Protein AF-A0A5K1G1F0-F1 (afdb_monomer_lite)

Radius of gyration: 17.62 Å; chains: 1; bounding box: 42×17×44 Å

InterPro domains:
  IPR008030 NmrA-like domain [PF05368] (2-62)
  IPR036291 NAD(P)-binding domain superfamily [SSF51735] (6-63)
  IPR050608 NmrA-type oxidoreductase, Isoflavone reductase subfamily [PTHR43349] (1-65)

Foldseek 3Di:
DDDDPVRVVVVVVVLPPDPVPVVHDDDDDDPVPPDDPVVVQVVVCVVVVHHDDDDDDDPVNVVVVVD

Sequence (67 aa):
YFVSGTDIGKFTMKTVDDPRTINKTVHFRPPSNFLTVNELASMWEKKIGRVLPRASIPESQLLRMAK

pLDDT: mean 97.72, std 2.08, range [81.88, 98.69]

Structure (mmCIF, N/CA/C/O backbone):
data_AF-A0A5K1G1F0-F1
#
_entry.id   AF-A0A5K1G1F0-F1
#
loop_
_atom_site.group_PDB
_atom_site.id
_atom_site.type_symbol
_atom_site.label_atom_id
_atom_site.label_alt_id
_atom_site.label_comp_id
_atom_site.label_asym_id
_atom_site.label_entity_id
_atom_site.label_seq_id
_atom_site.pdbx_PDB_ins_code
_atom_site.Cartn_x
_atom_site.Cartn_y
_atom_site.Cartn_z
_atom_site.occupancy
_atom_site.B_iso_or_equiv
_atom_site.auth_seq_id
_atom_site.auth_comp_id
_atom_site.auth_asym_id
_atom_site.auth_atom_id
_atom_site.pdbx_PDB_model_num
ATOM 1 N N . TYR A 1 1 ? 1.609 3.957 -0.178 1.00 94.25 1 TYR A N 1
ATOM 2 C CA . TYR A 1 1 ? 0.906 3.747 -1.458 1.00 94.25 1 TYR A CA 1
ATOM 3 C C . TYR A 1 1 ? 0.420 2.318 -1.500 1.00 94.25 1 TYR A C 1
ATOM 5 O O . TYR A 1 1 ? 1.165 1.441 -1.079 1.00 94.25 1 TYR A O 1
ATOM 13 N N . PHE A 1 2 ? -0.790 2.091 -2.000 1.00 97.50 2 PHE A N 1
ATOM 14 C CA . PHE A 1 2 ? -1.345 0.750 -2.198 1.00 97.50 2 PHE A CA 1
ATOM 15 C C . PHE A 1 2 ? -1.390 0.435 -3.690 1.00 97.50 2 PHE A C 1
ATOM 17 O O . PHE A 1 2 ? -1.835 1.261 -4.484 1.00 97.50 2 PHE A O 1
ATOM 24 N N . VAL A 1 3 ? -0.921 -0.743 -4.087 1.00 98.19 3 VAL A N 1
ATOM 25 C CA . VAL A 1 3 ? -0.883 -1.166 -5.493 1.00 98.19 3 VAL A CA 1
ATOM 26 C C . VAL A 1 3 ? -1.494 -2.555 -5.578 1.00 98.19 3 VAL A C 1
ATOM 28 O O . VAL A 1 3 ? -1.211 -3.403 -4.733 1.00 98.19 3 VAL A O 1
ATOM 31 N N . SER A 1 4 ? -2.362 -2.779 -6.562 1.00 98.25 4 SER A N 1
ATOM 32 C CA . SER A 1 4 ? -2.927 -4.106 -6.797 1.00 98.25 4 SER A CA 1
ATOM 33 C C . SER A 1 4 ? -1.842 -5.056 -7.321 1.00 98.25 4 SER A C 1
ATOM 35 O O . SER A 1 4 ? -0.923 -4.630 -8.022 1.00 98.25 4 SER A O 1
ATOM 37 N N . GLY A 1 5 ? -1.939 -6.353 -7.014 1.00 98.38 5 GLY A N 1
ATOM 38 C CA . GLY A 1 5 ? -0.967 -7.340 -7.507 1.00 98.38 5 GLY A CA 1
ATOM 39 C C . GLY A 1 5 ? -0.889 -7.395 -9.038 1.00 98.38 5 GLY A C 1
ATOM 40 O O . GLY A 1 5 ? 0.192 -7.532 -9.607 1.00 98.38 5 GLY A O 1
ATOM 41 N N . THR A 1 6 ? -2.024 -7.213 -9.716 1.00 98.56 6 THR A N 1
ATOM 42 C CA . THR A 1 6 ? -2.101 -7.172 -11.180 1.00 98.56 6 THR A CA 1
ATOM 43 C C . THR A 1 6 ? -1.405 -5.942 -11.761 1.00 98.56 6 THR A C 1
ATOM 45 O O . THR A 1 6 ? -0.696 -6.066 -12.761 1.00 98.56 6 THR A O 1
ATOM 48 N N . ASP A 1 7 ? -1.541 -4.771 -11.131 1.00 98.31 7 ASP A N 1
ATOM 49 C CA . ASP A 1 7 ? -0.827 -3.567 -11.561 1.00 98.31 7 ASP A CA 1
ATOM 50 C C . ASP A 1 7 ? 0.680 -3.690 -11.326 1.00 98.31 7 ASP A C 1
ATOM 52 O O . ASP A 1 7 ? 1.448 -3.279 -12.195 1.00 98.31 7 ASP A O 1
ATOM 56 N N . ILE A 1 8 ? 1.113 -4.301 -10.213 1.00 98.50 8 ILE A N 1
ATOM 57 C CA . ILE A 1 8 ? 2.536 -4.592 -9.968 1.00 98.50 8 ILE A CA 1
ATOM 58 C C . ILE A 1 8 ? 3.106 -5.372 -11.158 1.00 98.50 8 ILE A C 1
ATOM 60 O O . ILE A 1 8 ? 4.014 -4.878 -11.821 1.00 98.50 8 ILE A O 1
ATOM 64 N N . GLY A 1 9 ? 2.520 -6.525 -11.499 1.00 98.38 9 GLY A N 1
ATOM 65 C CA . GLY A 1 9 ? 3.002 -7.349 -12.614 1.00 98.38 9 GLY A CA 1
ATOM 66 C C . GLY A 1 9 ? 2.982 -6.617 -13.960 1.00 98.38 9 GLY A C 1
ATOM 67 O O . GLY A 1 9 ? 3.969 -6.629 -14.698 1.00 98.38 9 GLY A O 1
ATOM 68 N N . LYS A 1 10 ? 1.886 -5.909 -14.261 1.00 98.62 10 LYS A N 1
ATOM 69 C CA . LYS A 1 10 ? 1.742 -5.130 -15.498 1.00 98.62 10 LYS A CA 1
ATOM 70 C C . LYS A 1 10 ? 2.839 -4.078 -15.647 1.00 98.62 10 LYS A C 1
ATOM 72 O O . LYS A 1 10 ? 3.415 -3.951 -16.727 1.00 98.62 10 LYS A O 1
ATOM 77 N N . PHE A 1 11 ? 3.103 -3.290 -14.606 1.00 98.25 11 PHE A N 1
ATOM 78 C CA . PHE A 1 11 ? 4.108 -2.232 -14.681 1.00 98.25 11 PHE A CA 1
ATOM 79 C C . PHE A 1 11 ? 5.530 -2.788 -14.628 1.00 98.25 11 PHE A C 1
ATOM 81 O O . PHE A 1 11 ? 6.370 -2.273 -15.355 1.00 98.25 11 PHE A O 1
ATOM 88 N N . THR A 1 12 ? 5.788 -3.874 -13.895 1.00 98.62 12 THR A N 1
ATOM 89 C CA . THR A 1 12 ? 7.079 -4.575 -13.951 1.00 98.62 12 THR A CA 1
ATOM 90 C C . THR A 1 12 ? 7.423 -4.996 -15.382 1.00 98.62 12 THR A C 1
ATOM 92 O O . THR A 1 12 ? 8.510 -4.673 -15.861 1.00 98.62 12 THR A O 1
ATOM 95 N N . MET A 1 13 ? 6.485 -5.612 -16.114 1.00 98.56 13 MET A N 1
ATOM 96 C CA . MET A 1 13 ? 6.729 -5.997 -17.512 1.00 98.56 13 MET A CA 1
ATOM 97 C C . MET A 1 13 ? 6.940 -4.795 -18.433 1.00 98.56 13 MET A C 1
ATOM 99 O O . MET A 1 13 ? 7.793 -4.837 -19.313 1.00 98.56 13 MET A O 1
ATOM 103 N N . LYS A 1 14 ? 6.219 -3.691 -18.208 1.00 98.19 14 LYS A N 1
ATOM 104 C CA . LYS A 1 14 ? 6.428 -2.451 -18.972 1.00 98.19 14 LYS A CA 1
ATOM 105 C C . LYS A 1 14 ? 7.818 -1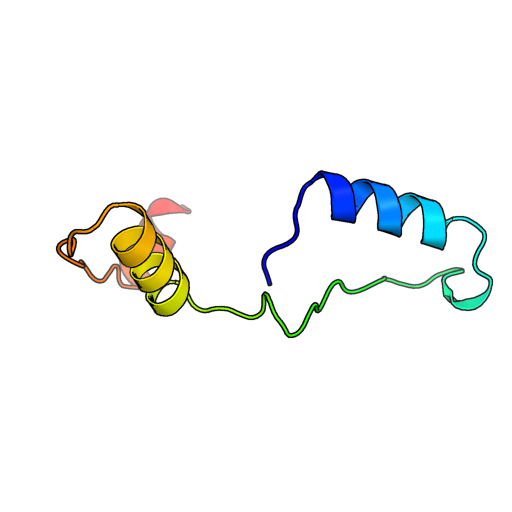.849 -18.782 1.00 98.19 14 LYS A C 1
ATOM 107 O O . LYS A 1 14 ? 8.283 -1.149 -19.670 1.00 98.19 14 LYS A O 1
ATOM 112 N N . THR A 1 15 ? 8.449 -2.070 -17.630 1.00 98.31 15 THR A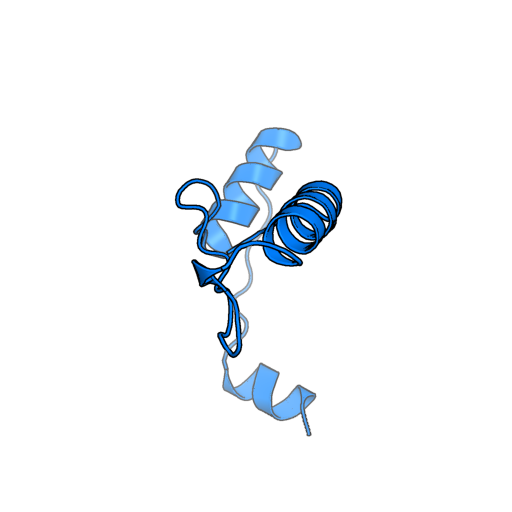 N 1
ATOM 113 C CA . THR A 1 15 ? 9.753 -1.475 -17.309 1.00 98.31 15 THR A CA 1
ATOM 114 C C . THR A 1 15 ? 10.947 -2.287 -17.799 1.00 98.31 15 THR A C 1
ATOM 116 O O . THR A 1 15 ? 12.065 -1.805 -17.654 1.00 98.31 15 THR A O 1
ATOM 119 N N . VAL A 1 16 ? 10.747 -3.498 -18.333 1.00 98.12 16 VAL A N 1
ATOM 120 C CA . VAL A 1 16 ? 11.856 -4.421 -18.633 1.00 98.12 16 VAL A CA 1
ATOM 121 C C . VAL A 1 16 ? 12.716 -3.943 -19.812 1.00 98.12 16 VAL A C 1
ATOM 123 O O . VAL A 1 16 ? 13.937 -3.981 -19.716 1.00 98.12 16 VAL A O 1
ATOM 126 N N . ASP A 1 17 ? 12.080 -3.396 -20.854 1.00 96.94 17 ASP A N 1
ATOM 127 C CA . ASP A 1 17 ? 12.738 -2.932 -22.089 1.00 96.94 17 ASP A CA 1
ATOM 128 C C . ASP A 1 17 ? 12.634 -1.407 -22.284 1.00 96.94 17 ASP A C 1
ATOM 130 O O . ASP A 1 17 ? 12.945 -0.872 -23.349 1.00 96.94 17 ASP A O 1
ATOM 134 N N . ASP A 1 18 ? 12.162 -0.678 -21.270 1.00 98.38 18 ASP A N 1
ATOM 135 C CA . ASP A 1 18 ? 12.054 0.778 -21.339 1.00 98.38 18 ASP A CA 1
ATOM 136 C C . ASP A 1 18 ? 13.444 1.410 -21.124 1.00 98.38 18 ASP A C 1
ATOM 138 O O . ASP A 1 18 ? 14.027 1.273 -20.047 1.00 98.38 18 ASP A O 1
ATOM 142 N N . PRO A 1 19 ? 14.007 2.157 -22.091 1.00 98.31 19 PRO A N 1
ATOM 143 C CA . PRO A 1 19 ? 15.341 2.742 -21.937 1.00 98.31 19 PRO A CA 1
ATOM 144 C C . PRO A 1 19 ? 15.441 3.711 -20.747 1.00 98.31 19 PRO A C 1
ATOM 146 O O . PRO A 1 19 ? 16.535 3.967 -20.243 1.00 98.31 19 PRO A O 1
ATO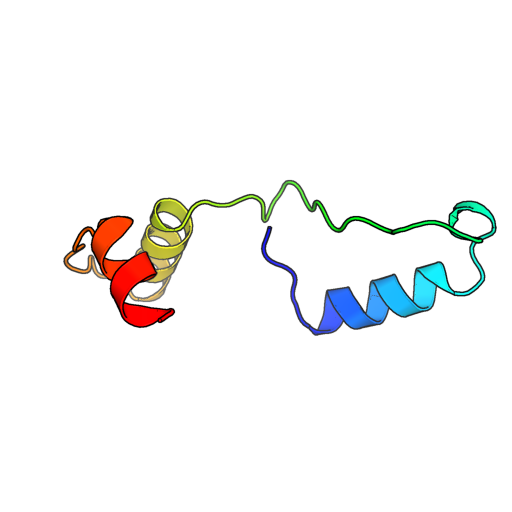M 149 N N . ARG A 1 20 ? 14.310 4.235 -20.251 1.00 98.38 20 ARG A N 1
ATOM 150 C CA . ARG A 1 20 ? 14.260 5.149 -19.099 1.00 98.38 20 ARG A CA 1
ATOM 151 C C . ARG A 1 20 ? 14.532 4.449 -17.764 1.00 98.38 20 ARG A C 1
ATOM 153 O O . ARG A 1 20 ? 14.807 5.135 -16.780 1.00 98.38 20 ARG A O 1
ATOM 160 N N . THR A 1 21 ? 14.443 3.120 -17.698 1.00 98.50 21 THR A N 1
ATOM 161 C CA . THR A 1 21 ? 14.536 2.344 -16.446 1.00 98.50 21 THR A CA 1
ATOM 162 C C . THR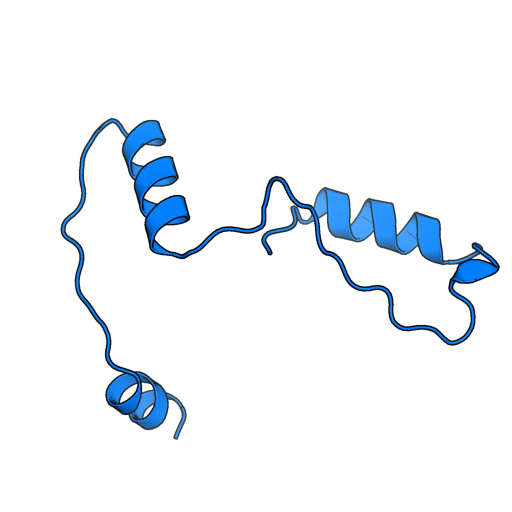 A 1 21 ? 15.842 1.562 -16.300 1.00 98.50 21 THR A C 1
ATOM 164 O O . THR A 1 21 ? 16.093 0.999 -15.233 1.00 98.50 21 THR A O 1
ATOM 167 N N . ILE A 1 22 ? 16.726 1.587 -17.305 1.00 98.31 22 ILE A N 1
ATOM 168 C CA . ILE A 1 22 ? 18.037 0.924 -17.255 1.00 98.31 22 ILE A CA 1
ATOM 169 C C . ILE A 1 22 ? 18.867 1.472 -16.084 1.00 98.31 22 ILE A C 1
ATOM 171 O O . ILE A 1 22 ? 19.145 2.677 -15.993 1.00 98.31 22 ILE A O 1
ATOM 175 N N . ASN A 1 23 ? 19.295 0.575 -15.189 1.00 98.06 23 ASN A N 1
ATOM 176 C CA . ASN A 1 23 ? 20.039 0.900 -13.967 1.00 98.06 23 ASN A CA 1
ATOM 177 C C . ASN A 1 23 ? 19.320 1.963 -13.112 1.00 98.06 23 ASN A C 1
ATOM 179 O O . ASN A 1 23 ? 19.940 2.948 -12.689 1.00 98.06 23 ASN A O 1
ATOM 183 N N . LYS A 1 24 ? 17.998 1.825 -12.930 1.00 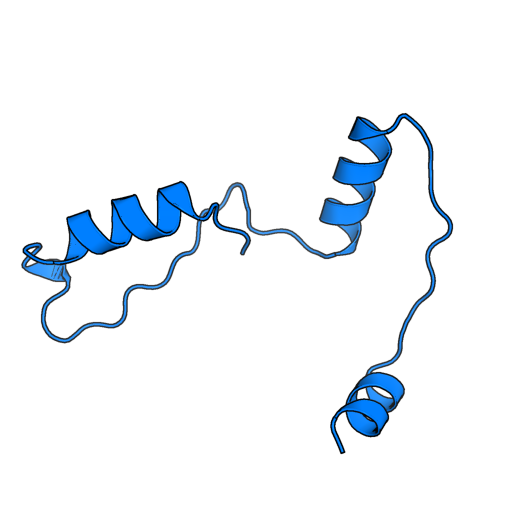98.50 24 LYS A N 1
ATOM 184 C CA . LYS A 1 24 ? 17.169 2.702 -12.086 1.00 98.50 24 LYS A CA 1
ATOM 185 C C . LYS A 1 24 ? 16.263 1.903 -11.155 1.00 98.50 24 LYS A C 1
ATOM 187 O O . LYS A 1 24 ? 15.833 0.799 -11.469 1.00 98.50 24 LYS A O 1
ATOM 192 N N . THR A 1 25 ? 15.898 2.537 -10.046 1.00 98.38 25 THR A N 1
ATOM 193 C CA . THR A 1 25 ? 14.814 2.085 -9.171 1.00 98.38 25 THR A CA 1
ATOM 194 C C . THR A 1 25 ? 13.511 2.753 -9.596 1.00 98.38 25 THR A C 1
ATOM 196 O O . THR A 1 25 ? 13.422 3.980 -9.636 1.00 98.38 25 THR A O 1
ATOM 199 N N . VAL A 1 26 ? 12.481 1.959 -9.887 1.00 98.25 26 VAL A N 1
ATOM 200 C CA . VAL A 1 26 ? 11.151 2.471 -10.246 1.00 98.25 26 VAL A CA 1
ATOM 201 C C . VAL A 1 26 ? 10.282 2.563 -8.991 1.00 98.25 26 VAL A C 1
ATOM 203 O O . VAL A 1 26 ? 9.960 1.556 -8.366 1.00 98.25 26 VAL A O 1
ATOM 206 N N . HIS A 1 27 ? 9.879 3.778 -8.616 1.00 98.25 27 HIS A N 1
ATOM 207 C CA . HIS A 1 27 ? 9.008 4.009 -7.462 1.00 98.25 27 HIS A CA 1
ATOM 208 C C . HIS A 1 27 ? 7.532 4.052 -7.871 1.00 98.25 27 HIS A C 1
ATOM 210 O O . HIS A 1 27 ? 7.111 4.915 -8.637 1.00 98.25 27 HIS A O 1
ATOM 216 N N . PHE A 1 28 ? 6.717 3.178 -7.284 1.00 98.06 28 PHE A N 1
ATOM 217 C CA . PHE A 1 28 ? 5.273 3.163 -7.499 1.00 98.06 28 PHE A CA 1
ATOM 218 C C . PHE A 1 28 ? 4.609 4.189 -6.580 1.00 98.06 28 PHE A C 1
ATOM 220 O O . PHE A 1 28 ? 4.494 3.979 -5.371 1.00 98.06 28 PHE A O 1
ATOM 227 N N . ARG A 1 29 ? 4.182 5.316 -7.156 1.00 98.00 29 ARG A N 1
ATOM 228 C CA . ARG A 1 29 ? 3.521 6.409 -6.426 1.00 98.00 29 ARG A CA 1
ATOM 229 C C . ARG A 1 29 ? 2.181 6.813 -7.058 1.00 98.00 29 ARG A C 1
ATOM 231 O O . ARG A 1 29 ? 2.031 7.965 -7.454 1.00 98.00 29 ARG A O 1
ATOM 238 N N . PRO A 1 30 ? 1.213 5.886 -7.201 1.00 97.56 30 PRO A N 1
ATOM 239 C CA . PRO A 1 30 ? -0.107 6.210 -7.742 1.00 97.56 30 PRO A CA 1
ATOM 240 C C . PRO A 1 30 ? -0.829 7.226 -6.835 1.00 97.56 30 PRO A C 1
ATOM 242 O O . PRO A 1 30 ? -1.112 6.890 -5.681 1.00 97.56 30 PRO A O 1
ATOM 245 N N . PRO A 1 31 ? -1.161 8.439 -7.322 1.00 96.31 31 PRO A N 1
ATOM 246 C CA . PRO A 1 31 ? -1.761 9.484 -6.488 1.00 96.31 31 PRO A CA 1
ATOM 247 C C . PRO A 1 31 ? -3.107 9.076 -5.883 1.00 96.31 31 PRO A C 1
ATOM 249 O O . PRO A 1 31 ? -3.376 9.368 -4.724 1.00 96.31 31 PRO A O 1
ATOM 252 N N . SER A 1 32 ? -3.920 8.322 -6.630 1.00 95.81 32 SER A N 1
ATOM 253 C CA . SER A 1 32 ? -5.230 7.835 -6.179 1.00 95.81 32 SER A CA 1
ATOM 254 C C . SER A 1 32 ? -5.160 6.832 -5.023 1.00 95.81 32 SER A C 1
ATOM 256 O O . SER A 1 32 ? -6.164 6.602 -4.357 1.00 95.81 32 SER A O 1
ATOM 258 N N . ASN A 1 33 ? -3.993 6.220 -4.789 1.00 97.38 33 ASN A N 1
ATOM 259 C CA . ASN A 1 33 ? -3.802 5.185 -3.772 1.00 97.38 33 ASN A CA 1
ATOM 260 C C . ASN A 1 33 ? -2.749 5.603 -2.728 1.00 97.38 33 ASN A C 1
ATOM 262 O O . ASN A 1 33 ? -2.143 4.757 -2.054 1.00 97.38 33 ASN A O 1
ATOM 266 N N . PHE A 1 34 ? -2.491 6.906 -2.614 1.00 97.88 34 PHE A N 1
ATOM 267 C CA . PHE A 1 34 ? -1.719 7.486 -1.526 1.00 97.88 34 PHE A CA 1
ATOM 268 C C . PHE A 1 34 ? -2.649 7.745 -0.341 1.00 97.88 34 PHE A C 1
ATOM 270 O O . PHE A 1 34 ? -3.323 8.764 -0.288 1.00 97.88 34 PHE A O 1
ATOM 277 N N . LEU A 1 35 ? -2.732 6.769 0.563 1.00 97.62 35 LEU A N 1
ATOM 278 C CA . LEU A 1 35 ? -3.719 6.752 1.637 1.00 97.62 35 LEU A CA 1
ATOM 279 C C . LEU A 1 35 ? -3.061 6.433 2.979 1.00 97.62 35 LEU A C 1
ATOM 281 O O . LEU A 1 35 ? -2.112 5.646 3.057 1.00 97.62 35 LEU A O 1
ATOM 285 N N . THR A 1 36 ? -3.608 7.013 4.034 1.00 98.00 36 THR A N 1
ATOM 286 C CA . THR A 1 36 ? -3.336 6.690 5.434 1.00 98.00 36 THR A CA 1
ATOM 287 C C . THR A 1 36 ? -4.181 5.498 5.895 1.00 98.00 36 THR A C 1
ATOM 289 O O . THR A 1 36 ? -5.173 5.122 5.267 1.00 98.00 36 THR A O 1
ATOM 292 N N . VAL A 1 37 ? -3.834 4.912 7.046 1.00 97.62 37 VAL A N 1
ATOM 293 C CA . VAL A 1 37 ? -4.628 3.827 7.656 1.00 97.62 37 VAL A CA 1
ATOM 294 C C . VAL A 1 37 ? -6.048 4.293 8.008 1.00 97.62 37 VAL A C 1
ATOM 296 O O . VAL A 1 37 ? -6.996 3.528 7.854 1.00 97.62 37 VAL A O 1
ATOM 299 N N . ASN A 1 38 ? -6.227 5.556 8.411 1.00 97.94 38 ASN A N 1
ATOM 300 C CA . ASN A 1 38 ? -7.549 6.111 8.714 1.00 97.94 38 ASN A CA 1
ATOM 301 C C . ASN A 1 38 ? -8.437 6.224 7.470 1.00 97.94 38 ASN A C 1
ATOM 303 O O . ASN A 1 38 ? -9.623 5.915 7.554 1.00 97.94 38 ASN A O 1
ATOM 307 N N . GLU A 1 39 ? -7.882 6.638 6.329 1.00 98.31 39 GLU A N 1
ATOM 308 C CA . GLU A 1 39 ? -8.622 6.705 5.062 1.00 98.31 39 GLU A CA 1
ATOM 309 C C . GLU A 1 39 ? -8.972 5.307 4.546 1.00 98.31 39 GLU A C 1
ATOM 311 O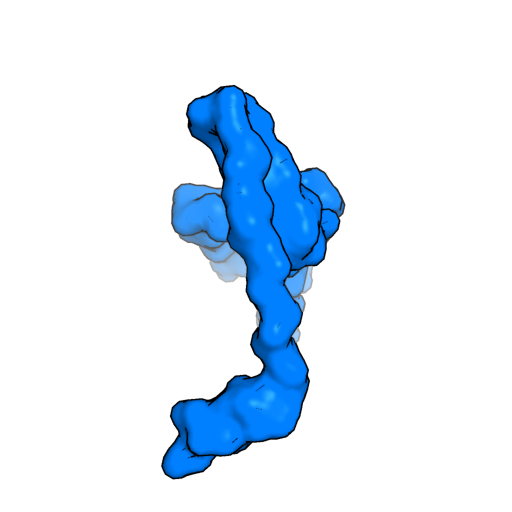 O . GLU A 1 39 ? -10.102 5.076 4.113 1.00 98.31 39 GLU A O 1
ATOM 316 N N . LEU A 1 40 ? -8.045 4.348 4.659 1.00 98.19 40 LEU A N 1
ATOM 317 C CA . LEU A 1 40 ? -8.320 2.942 4.357 1.00 98.19 40 LEU A CA 1
ATOM 318 C C . LEU A 1 40 ? -9.454 2.377 5.217 1.00 98.19 40 LEU A C 1
ATOM 320 O O . LEU A 1 40 ? -10.359 1.739 4.680 1.00 98.19 40 LEU A O 1
ATOM 324 N N . ALA A 1 41 ? -9.421 2.626 6.530 1.00 98.19 41 ALA A N 1
ATOM 325 C CA . ALA A 1 41 ? -10.469 2.194 7.448 1.00 98.19 41 ALA A CA 1
ATOM 326 C C . ALA A 1 41 ? -11.824 2.802 7.058 1.00 98.19 41 ALA A C 1
ATOM 328 O O . ALA A 1 41 ? -12.793 2.064 6.910 1.00 98.19 41 ALA A O 1
ATOM 329 N N . SER A 1 42 ? -11.877 4.107 6.772 1.00 98.38 42 SER A N 1
ATOM 330 C CA . SER A 1 42 ? -13.106 4.778 6.327 1.00 98.38 42 SER A CA 1
ATOM 331 C C . SER A 1 42 ? -13.654 4.209 5.010 1.00 98.38 42 SER A C 1
ATOM 333 O O . SER A 1 42 ? -14.864 4.037 4.855 1.00 98.38 42 SER A O 1
ATOM 335 N N . MET A 1 43 ? -12.789 3.871 4.046 1.00 98.25 43 MET A N 1
ATOM 336 C CA . MET A 1 43 ? -13.221 3.201 2.813 1.00 98.25 43 MET A CA 1
ATOM 337 C C . MET A 1 43 ? -13.765 1.797 3.076 1.00 98.25 43 MET A C 1
ATOM 339 O O . MET A 1 43 ? -14.726 1.382 2.425 1.00 98.25 43 MET A O 1
ATOM 343 N N . TRP A 1 44 ? -13.158 1.060 4.007 1.00 98.56 44 TRP A N 1
ATOM 344 C CA . TRP A 1 44 ? -13.642 -0.256 4.404 1.00 98.56 44 TRP A CA 1
ATOM 345 C C . TRP A 1 44 ? -15.006 -0.169 5.093 1.00 98.56 44 TRP A C 1
ATOM 347 O O . TRP A 1 44 ? -15.930 -0.864 4.683 1.00 98.56 44 TRP A O 1
ATOM 357 N N . GLU A 1 45 ? -15.169 0.744 6.050 1.00 98.69 45 GLU A N 1
ATOM 358 C CA . GLU A 1 45 ? -16.437 1.039 6.735 1.00 98.69 45 GLU A CA 1
ATOM 359 C C . GLU A 1 45 ? -17.548 1.389 5.736 1.00 98.69 45 GLU A C 1
ATOM 361 O O . GLU A 1 45 ? -18.647 0.837 5.811 1.00 98.69 45 GLU A O 1
ATOM 366 N N . LYS A 1 46 ? -17.239 2.217 4.724 1.00 98.56 46 LYS A N 1
ATOM 367 C CA . LYS A 1 46 ? -18.161 2.523 3.618 1.00 98.56 46 LYS A CA 1
ATOM 368 C C . LYS A 1 46 ? -18.569 1.273 2.831 1.00 98.56 46 LYS A C 1
ATOM 370 O O . LYS A 1 46 ? -19.722 1.171 2.423 1.00 98.56 46 LYS A O 1
ATOM 375 N N . LYS A 1 47 ? -17.648 0.331 2.599 1.00 98.50 47 LYS A N 1
ATOM 376 C CA . LYS A 1 47 ? -17.939 -0.924 1.883 1.00 98.50 47 LYS A CA 1
ATOM 377 C C . LYS A 1 47 ? -18.825 -1.870 2.690 1.00 98.50 47 LYS A C 1
ATOM 379 O O . LYS A 1 47 ? -19.670 -2.531 2.101 1.00 98.50 47 LYS A O 1
ATOM 384 N N . ILE A 1 48 ? -18.626 -1.946 4.005 1.00 98.50 48 ILE A N 1
ATOM 385 C CA . ILE A 1 48 ? -19.376 -2.863 4.878 1.00 98.50 48 ILE A CA 1
ATOM 386 C C . ILE A 1 48 ? -20.635 -2.231 5.494 1.00 98.50 48 ILE A C 1
ATOM 388 O O . ILE A 1 48 ? -21.391 -2.926 6.164 1.00 98.50 48 ILE A O 1
ATOM 392 N N . GLY A 1 49 ? -20.852 -0.926 5.304 1.00 98.56 49 GLY A N 1
ATOM 393 C CA . GLY A 1 49 ? -22.041 -0.210 5.774 1.00 98.56 49 GLY A CA 1
ATOM 394 C C . GLY A 1 49 ? -22.105 0.020 7.287 1.00 98.56 49 GLY A C 1
ATOM 395 O O . GLY A 1 49 ? -23.188 0.261 7.813 1.00 98.56 49 GLY A O 1
ATOM 396 N N . ARG A 1 50 ? -20.977 -0.064 8.006 1.00 98.31 50 ARG A N 1
ATOM 397 C CA . ARG A 1 50 ? -20.916 0.181 9.457 1.00 98.31 50 ARG A CA 1
ATOM 398 C C . ARG A 1 50 ? -19.574 0.759 9.891 1.00 98.31 50 ARG A C 1
ATOM 400 O O . ARG A 1 50 ? -18.550 0.466 9.278 1.00 98.31 50 ARG A O 1
ATOM 407 N N . VAL A 1 51 ? -19.592 1.519 10.982 1.00 98.31 51 VAL A N 1
ATOM 408 C CA . VAL A 1 51 ? -18.398 2.085 11.629 1.00 98.31 51 VAL A CA 1
ATOM 409 C C . VAL A 1 51 ? -17.786 1.060 12.584 1.00 98.31 51 VAL A C 1
ATOM 411 O O . VAL A 1 51 ? -18.513 0.343 13.275 1.00 98.31 51 VAL A O 1
ATOM 414 N N . LEU A 1 52 ? -16.457 0.984 12.623 1.00 98.44 52 LEU A N 1
ATOM 415 C CA . LEU A 1 52 ? -15.707 0.088 13.496 1.00 98.44 52 LEU A CA 1
ATOM 416 C C . LEU A 1 52 ? -14.994 0.894 14.600 1.00 98.44 52 LEU A C 1
ATOM 418 O O . LEU A 1 52 ? -14.494 1.989 14.335 1.00 98.44 52 LEU A O 1
ATOM 422 N N . PRO A 1 53 ? -14.894 0.374 15.838 1.00 98.12 53 PRO A N 1
ATOM 423 C CA . PRO A 1 53 ? -14.060 0.989 16.866 1.00 98.12 53 PRO A CA 1
ATOM 424 C C . PRO A 1 53 ? -12.598 1.062 16.415 1.00 98.12 53 PRO A C 1
ATOM 426 O O . PRO A 1 53 ? -12.064 0.104 15.853 1.00 98.12 53 PRO A O 1
ATOM 429 N N . ARG A 1 54 ? -11.935 2.189 16.688 1.00 97.69 54 ARG A N 1
ATOM 430 C CA . ARG A 1 54 ? -10.525 2.408 16.344 1.00 97.69 54 ARG A CA 1
ATOM 431 C C . ARG A 1 54 ? -9.688 2.442 17.617 1.00 97.69 54 ARG A C 1
ATOM 433 O O . ARG A 1 54 ? -10.007 3.178 18.545 1.00 97.69 54 ARG A O 1
ATOM 440 N N . ALA A 1 55 ? -8.610 1.666 17.641 1.00 97.38 55 ALA A N 1
ATOM 441 C CA . ALA A 1 55 ? -7.615 1.689 18.706 1.00 97.38 55 ALA A CA 1
ATOM 442 C C . ALA A 1 55 ? -6.295 2.239 18.159 1.00 97.38 55 ALA A C 1
ATOM 444 O O . ALA A 1 55 ? -5.890 1.894 17.048 1.00 97.38 55 ALA A O 1
ATOM 445 N N . SER A 1 56 ? -5.629 3.094 18.936 1.00 97.12 56 SER A N 1
ATOM 446 C CA . SER A 1 56 ? -4.295 3.586 18.594 1.00 97.12 56 SER A CA 1
ATOM 447 C C . SER A 1 56 ? -3.240 2.626 19.127 1.00 97.12 56 SER A C 1
ATOM 449 O O . SER A 1 56 ? -3.298 2.226 20.290 1.00 97.12 56 SER A O 1
ATOM 451 N N . ILE A 1 57 ? -2.274 2.274 18.282 1.00 97.00 57 ILE A N 1
ATOM 452 C CA . ILE A 1 57 ? -1.113 1.475 18.669 1.00 97.00 57 ILE A CA 1
ATOM 453 C C . ILE A 1 57 ? 0.096 2.414 18.653 1.00 97.00 57 ILE A C 1
ATOM 455 O O . ILE A 1 57 ? 0.465 2.890 17.576 1.00 97.00 57 ILE A O 1
ATOM 459 N N . PRO A 1 58 ? 0.702 2.723 19.813 1.00 97.50 58 PRO A N 1
ATOM 460 C CA . PRO A 1 58 ? 1.858 3.603 19.865 1.00 97.50 58 PRO A CA 1
ATOM 461 C C . PRO A 1 58 ? 3.095 2.924 19.270 1.00 97.50 58 PRO A C 1
ATOM 463 O O . PRO A 1 58 ? 3.246 1.702 19.320 1.00 97.50 58 PRO A O 1
ATOM 466 N N . GLU A 1 59 ? 4.030 3.733 18.776 1.00 98.00 59 GLU A N 1
ATOM 467 C CA . GLU A 1 59 ? 5.301 3.264 18.211 1.00 98.00 59 GLU A CA 1
ATOM 468 C C . GLU A 1 59 ? 6.066 2.341 19.171 1.00 98.00 59 GLU A C 1
ATOM 470 O O . GLU A 1 59 ? 6.549 1.288 18.765 1.00 98.00 59 GLU A O 1
ATOM 475 N N . SER A 1 60 ? 6.112 2.677 20.464 1.00 97.88 60 SER A N 1
ATOM 476 C CA . SER A 1 60 ? 6.797 1.874 21.487 1.00 97.88 60 SER A CA 1
ATOM 477 C C . SER A 1 60 ? 6.279 0.436 21.571 1.00 97.88 60 SER A C 1
ATOM 479 O O . SER A 1 60 ? 7.052 -0.490 21.827 1.00 97.88 60 SER A O 1
ATOM 481 N N . GLN A 1 61 ? 4.985 0.225 21.318 1.00 98.06 61 GLN A N 1
ATOM 482 C CA . GLN A 1 61 ? 4.398 -1.107 21.267 1.00 98.06 61 GLN A CA 1
ATOM 483 C C . GLN A 1 61 ? 4.855 -1.868 20.018 1.00 98.06 61 GLN A C 1
ATOM 485 O O . GLN A 1 61 ? 5.201 -3.042 20.137 1.00 98.06 61 GLN A O 1
ATOM 490 N N . LEU A 1 62 ? 4.916 -1.208 18.856 1.00 97.44 62 LEU A N 1
ATOM 491 C CA . LEU A 1 62 ? 5.431 -1.808 17.619 1.00 97.44 62 LEU A CA 1
ATOM 492 C C . LEU A 1 62 ? 6.911 -2.191 17.760 1.00 97.44 62 LEU A C 1
ATOM 494 O O . LEU A 1 62 ? 7.293 -3.307 17.420 1.00 97.44 62 LEU A O 1
ATOM 498 N N . LEU A 1 63 ? 7.725 -1.304 18.341 1.00 98.06 63 LEU A N 1
ATOM 499 C CA . LEU A 1 63 ? 9.147 -1.551 18.600 1.00 98.06 63 LEU A CA 1
ATOM 500 C C . LEU A 1 63 ? 9.370 -2.732 19.547 1.00 98.06 63 LEU A C 1
ATOM 502 O O . LEU A 1 63 ? 10.322 -3.487 19.376 1.00 98.06 63 LEU A O 1
ATOM 506 N N . ARG A 1 64 ? 8.494 -2.909 20.541 1.00 98.12 64 ARG A N 1
ATOM 507 C CA . ARG A 1 64 ? 8.552 -4.063 21.444 1.00 98.12 64 ARG A CA 1
ATOM 508 C C . ARG A 1 64 ? 8.211 -5.376 20.735 1.00 98.12 64 ARG A C 1
ATOM 510 O O . ARG A 1 64 ? 8.761 -6.393 21.122 1.00 98.12 64 ARG A O 1
ATOM 517 N N . MET A 1 65 ? 7.322 -5.360 19.740 1.00 97.38 65 MET A N 1
ATOM 518 C CA . MET A 1 65 ? 6.934 -6.555 18.972 1.00 97.38 65 MET A CA 1
ATOM 519 C C . MET A 1 65 ? 7.956 -6.958 17.902 1.00 97.38 65 MET A C 1
ATOM 521 O O . MET A 1 65 ? 7.937 -8.098 17.456 1.00 97.38 65 MET A O 1
ATOM 525 N N . ALA A 1 66 ? 8.792 -6.023 17.446 1.00 96.25 66 ALA A N 1
ATOM 526 C CA . ALA A 1 66 ? 9.805 -6.271 16.419 1.00 96.25 66 ALA A CA 1
ATOM 527 C C . ALA A 1 66 ? 11.123 -6.848 16.970 1.00 96.25 66 ALA A C 1
ATOM 529 O O . ALA A 1 66 ? 11.962 -7.287 16.185 1.00 96.25 66 ALA A O 1
ATOM 530 N N . LYS A 1 67 ? 11.316 -6.788 18.292 1.00 81.88 67 LYS A N 1
ATOM 531 C CA . LYS A 1 67 ? 12.438 -7.413 19.003 1.00 81.88 67 LYS A CA 1
ATOM 532 C C . LYS A 1 67 ? 12.142 -8.878 19.280 1.00 81.88 67 LYS A C 1
ATOM 534 O O . LYS A 1 67 ? 13.105 -9.665 19.194 1.00 81.88 67 LYS A O 1
#

Secondary structure (DSSP, 8-state):
----HHHHHHHHHHTSS-TTTTT-PPP---GGG---HHHHHHHHHHHHTS--------HHHHHHHH-

Organism: NCBI:txid210225